Protein AF-J6IMI8-F1 (afdb_monomer_lite)

Structure (mmCIF, N/CA/C/O backbone):
data_AF-J6IMI8-F1
#
_entry.id   AF-J6IMI8-F1
#
loop_
_atom_site.group_PDB
_atom_site.id
_atom_site.type_symbol
_atom_site.label_atom_id
_atom_site.label_alt_id
_atom_site.label_comp_id
_atom_site.label_asym_id
_atom_site.label_entity_id
_atom_site.label_seq_id
_atom_site.pdbx_PDB_ins_code
_atom_site.Cartn_x
_atom_site.Cartn_y
_atom_site.Cartn_z
_atom_site.occupancy
_atom_site.B_iso_or_equiv
_atom_site.auth_seq_id
_atom_site.auth_comp_id
_atom_site.auth_asym_id
_atom_site.auth_atom_id
_atom_site.pdbx_PDB_model_num
ATOM 1 N N . MET A 1 1 ? 8.481 -8.527 -16.413 1.00 70.12 1 MET A N 1
ATOM 2 C CA . MET A 1 1 ? 9.243 -7.385 -16.962 1.00 70.12 1 MET A CA 1
ATOM 3 C C . MET A 1 1 ? 8.453 -6.121 -16.673 1.00 70.12 1 MET A C 1
ATOM 5 O O . MET A 1 1 ? 7.231 -6.219 -16.633 1.00 70.12 1 MET A O 1
ATOM 9 N N . ILE A 1 2 ? 9.105 -4.983 -16.421 1.00 76.56 2 ILE A N 1
ATOM 10 C CA . ILE A 1 2 ? 8.402 -3.697 -16.266 1.00 76.56 2 ILE A CA 1
ATOM 11 C C . ILE A 1 2 ? 7.542 -3.397 -17.502 1.00 76.56 2 ILE A C 1
ATOM 13 O O . ILE A 1 2 ? 7.926 -3.770 -18.611 1.00 76.56 2 ILE A O 1
ATOM 17 N N . ASP A 1 3 ? 6.360 -2.817 -17.289 1.00 81.12 3 ASP A N 1
ATOM 18 C CA . ASP A 1 3 ? 5.352 -2.494 -18.314 1.00 81.12 3 ASP A CA 1
ATOM 19 C C . ASP A 1 3 ? 4.796 -3.709 -19.082 1.00 81.12 3 ASP A C 1
ATOM 21 O O . ASP A 1 3 ? 4.158 -3.587 -20.129 1.00 81.12 3 ASP A O 1
ATOM 25 N N . GLN A 1 4 ? 5.007 -4.918 -18.557 1.00 84.88 4 GLN A N 1
ATOM 26 C CA . GLN A 1 4 ? 4.356 -6.110 -19.079 1.00 84.88 4 GLN A CA 1
ATOM 27 C C . GLN A 1 4 ? 2.901 -6.149 -18.608 1.00 84.88 4 GLN A C 1
ATOM 29 O O . GLN A 1 4 ? 2.627 -6.167 -17.403 1.00 84.88 4 GLN A O 1
ATOM 34 N N . SER A 1 5 ? 1.976 -6.229 -19.564 1.00 87.06 5 SER A N 1
ATOM 35 C CA . SER A 1 5 ? 0.552 -6.420 -19.307 1.00 87.06 5 SER A CA 1
ATOM 36 C C . SER A 1 5 ? 0.096 -7.819 -19.726 1.00 87.06 5 SER A C 1
ATOM 38 O O . SER A 1 5 ? 0.419 -8.320 -20.803 1.00 87.06 5 SER A O 1
ATOM 40 N N . ILE A 1 6 ? -0.649 -8.476 -18.842 1.00 91.25 6 ILE A N 1
ATOM 41 C CA . ILE A 1 6 ? -1.347 -9.731 -19.111 1.00 91.25 6 ILE A CA 1
ATOM 42 C C . ILE A 1 6 ? -2.837 -9.410 -19.139 1.00 91.25 6 ILE A C 1
ATOM 44 O O . ILE A 1 6 ? -3.412 -8.982 -18.136 1.00 91.25 6 ILE A O 1
ATOM 48 N N . HIS A 1 7 ? -3.453 -9.616 -20.299 1.00 91.94 7 HIS A N 1
ATOM 49 C CA . HIS A 1 7 ? -4.888 -9.452 -20.483 1.00 91.94 7 HIS A CA 1
ATOM 50 C C . HIS A 1 7 ? -5.627 -10.635 -19.849 1.00 91.94 7 HIS A C 1
ATOM 52 O O . HIS A 1 7 ? -5.445 -11.775 -20.281 1.00 91.94 7 HIS A O 1
ATOM 58 N N . VAL A 1 8 ? -6.445 -10.375 -18.824 1.00 92.19 8 VAL A N 1
ATOM 59 C CA . VAL A 1 8 ? -7.269 -11.408 -18.173 1.00 92.19 8 VAL A CA 1
ATOM 60 C C . VAL A 1 8 ? -8.705 -11.312 -18.685 1.00 92.19 8 VAL A C 1
ATOM 62 O O . VAL A 1 8 ? -9.243 -12.293 -19.189 1.00 92.19 8 VAL A O 1
ATOM 65 N N . PHE A 1 9 ? -9.288 -10.114 -18.619 1.00 91.69 9 PHE A N 1
ATOM 66 C CA . PHE A 1 9 ? -10.583 -9.748 -19.196 1.00 91.69 9 PHE A CA 1
ATOM 67 C C . PHE A 1 9 ? -10.492 -8.343 -19.797 1.00 91.69 9 PHE A C 1
ATOM 69 O O .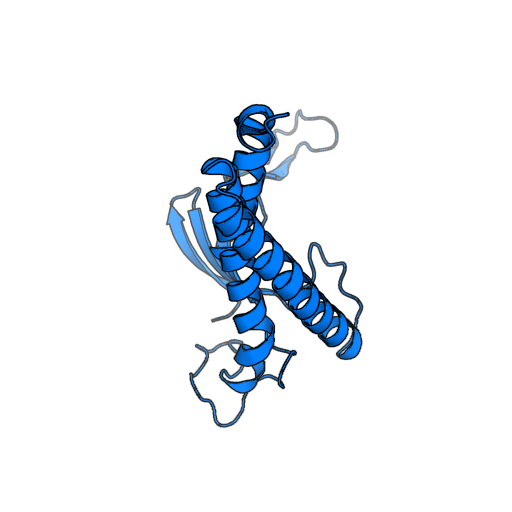 PHE A 1 9 ? -9.633 -7.566 -19.393 1.00 91.69 9 PHE A O 1
ATOM 76 N N . ASP A 1 10 ? -11.433 -7.971 -20.665 1.00 87.88 10 ASP A N 1
ATOM 77 C CA . ASP A 1 10 ? -11.444 -6.641 -21.301 1.00 87.88 10 ASP A CA 1
ATOM 78 C C . ASP A 1 10 ? -11.424 -5.488 -20.276 1.00 87.88 10 ASP A C 1
ATOM 80 O O . ASP A 1 10 ? -10.839 -4.437 -20.508 1.00 87.88 10 ASP A O 1
ATOM 84 N N . TRP A 1 11 ? -12.013 -5.705 -19.097 1.00 88.69 11 TRP A N 1
ATOM 85 C CA . TRP A 1 11 ? -12.067 -4.746 -17.988 1.00 88.69 11 TRP A CA 1
ATOM 86 C C . TRP A 1 11 ? -11.028 -5.016 -16.882 1.00 88.69 11 TRP A C 1
ATOM 88 O O . TRP A 1 11 ? -11.026 -4.312 -15.872 1.00 88.69 11 TRP A O 1
ATOM 98 N N . PHE A 1 12 ? -10.159 -6.028 -17.025 1.00 92.12 12 PHE A N 1
ATOM 99 C CA . PHE A 1 12 ? -9.151 -6.401 -16.023 1.00 92.12 12 PHE A CA 1
ATOM 100 C C . PHE A 1 12 ? -7.850 -6.923 -16.642 1.00 92.12 12 PHE A C 1
ATOM 102 O O . PHE A 1 12 ? -7.793 -7.973 -17.286 1.00 92.12 12 PHE A O 1
ATOM 109 N N . HIS A 1 13 ? -6.769 -6.225 -16.326 1.00 92.94 13 HIS A N 1
ATOM 110 C CA . HIS A 1 13 ? -5.423 -6.550 -16.755 1.00 92.94 13 HIS A CA 1
ATOM 111 C C . HIS A 1 13 ? -4.503 -6.644 -15.539 1.00 92.94 13 HIS A C 1
ATOM 113 O O . HIS A 1 13 ? -4.624 -5.879 -14.580 1.00 92.94 13 HIS A O 1
ATOM 119 N N . ILE A 1 14 ? -3.536 -7.555 -15.604 1.00 93.06 14 ILE A N 1
ATOM 120 C CA . ILE A 1 14 ? -2.400 -7.555 -14.684 1.00 93.06 14 ILE A CA 1
ATOM 121 C C . ILE A 1 14 ? -1.280 -6.781 -15.376 1.00 93.06 14 ILE A C 1
ATOM 123 O O . ILE A 1 14 ? -0.659 -7.302 -16.298 1.00 93.06 14 ILE A O 1
ATOM 127 N N . HIS A 1 15 ? -1.058 -5.533 -14.972 1.00 92.12 15 HIS A N 1
ATOM 128 C CA . HIS A 1 15 ? -0.062 -4.634 -15.553 1.00 92.12 15 HIS A CA 1
ATOM 129 C C . HIS A 1 15 ? 1.011 -4.314 -14.519 1.00 92.12 15 HIS A C 1
ATOM 131 O O . HIS A 1 15 ? 0.781 -3.540 -13.597 1.00 92.12 15 HIS A O 1
ATOM 137 N N . PHE A 1 16 ? 2.185 -4.919 -14.678 1.00 92.06 16 PHE A N 1
ATOM 138 C CA . PHE A 1 16 ? 3.275 -4.783 -13.720 1.00 92.06 16 PHE A CA 1
ATOM 139 C C . PHE A 1 16 ? 3.991 -3.429 -13.852 1.00 92.06 16 PHE A C 1
ATOM 141 O O . PHE A 1 16 ? 4.671 -3.172 -14.847 1.00 92.06 16 PHE A O 1
ATOM 148 N N . ILE A 1 17 ? 3.877 -2.600 -12.813 1.00 91.06 17 ILE A N 1
ATOM 149 C CA . ILE A 1 17 ? 4.531 -1.294 -12.689 1.00 91.06 17 ILE A CA 1
ATOM 150 C C . ILE A 1 17 ? 5.254 -1.208 -11.346 1.00 91.06 17 ILE A C 1
ATOM 152 O O . ILE A 1 17 ? 4.766 -1.662 -10.313 1.00 91.06 17 ILE A O 1
ATOM 156 N N . GLU A 1 18 ? 6.427 -0.579 -11.347 1.00 89.81 18 GLU A N 1
ATOM 157 C CA . GLU A 1 18 ? 7.160 -0.280 -10.121 1.00 89.81 18 GLU A CA 1
ATOM 158 C C . GLU A 1 18 ? 7.036 1.200 -9.755 1.00 89.81 18 GLU A C 1
ATOM 160 O O . GLU A 1 18 ? 7.665 2.078 -10.355 1.00 89.81 18 GLU A O 1
ATOM 165 N N . ASN A 1 19 ? 6.275 1.485 -8.710 1.00 87.94 19 ASN A N 1
ATOM 166 C CA . ASN A 1 19 ? 6.027 2.831 -8.241 1.00 87.94 19 ASN A CA 1
ATOM 167 C C . ASN A 1 19 ? 7.116 3.282 -7.250 1.00 87.94 19 ASN A C 1
ATOM 169 O O . ASN A 1 19 ? 7.322 2.657 -6.204 1.00 87.94 19 ASN A O 1
ATOM 173 N N . PRO A 1 20 ? 7.822 4.402 -7.498 1.00 81.56 20 PRO A N 1
ATOM 174 C CA . PRO A 1 20 ? 8.834 4.912 -6.576 1.00 81.56 20 PRO A CA 1
ATOM 175 C C . PRO A 1 20 ? 8.266 5.403 -5.232 1.00 81.56 20 PRO A C 1
ATOM 177 O O . PRO A 1 20 ? 9.050 5.767 -4.356 1.00 81.56 20 PRO A O 1
ATOM 180 N N . GLY A 1 21 ? 6.942 5.391 -5.055 1.00 66.75 21 GLY A N 1
ATOM 181 C CA . GLY A 1 21 ? 6.235 5.746 -3.829 1.00 66.75 21 GLY A CA 1
ATOM 182 C C . GLY A 1 21 ? 5.501 7.084 -3.910 1.00 66.75 21 GLY A C 1
ATOM 183 O O . GLY A 1 21 ? 4.894 7.483 -2.920 1.00 66.75 21 GLY A O 1
ATOM 184 N N . ALA A 1 22 ? 5.531 7.763 -5.060 1.00 61.22 22 ALA A N 1
ATOM 185 C CA . ALA A 1 22 ? 4.836 9.025 -5.279 1.00 61.22 22 ALA A CA 1
ATOM 186 C C . ALA A 1 22 ? 3.415 8.768 -5.793 1.00 61.22 22 ALA A C 1
ATOM 188 O O . ALA A 1 22 ? 3.225 8.218 -6.875 1.00 61.22 22 ALA A O 1
ATOM 189 N N . ALA A 1 23 ? 2.412 9.203 -5.036 1.00 52.16 23 ALA A N 1
ATOM 190 C CA . ALA A 1 23 ? 1.051 9.267 -5.546 1.00 52.16 23 ALA A CA 1
ATOM 191 C C . ALA A 1 23 ? 0.981 10.390 -6.603 1.00 52.16 23 ALA A C 1
ATOM 193 O O . ALA A 1 23 ? 1.428 11.507 -6.341 1.00 52.16 23 ALA A O 1
ATOM 194 N N . TRP A 1 24 ? 0.434 10.099 -7.789 1.00 48.38 24 TRP A N 1
ATOM 195 C CA . TRP A 1 24 ? 0.072 11.111 -8.797 1.00 48.38 24 TRP A CA 1
ATOM 196 C C . TRP A 1 24 ? 1.227 12.007 -9.284 1.00 48.38 24 TRP A C 1
ATOM 198 O O . TRP A 1 24 ? 1.038 13.193 -9.539 1.00 48.38 24 TRP A O 1
ATOM 208 N N . GLY A 1 25 ? 2.453 11.480 -9.371 1.00 47.84 25 GLY A N 1
ATOM 209 C CA . GLY A 1 25 ? 3.617 12.259 -9.822 1.00 47.84 25 GLY A CA 1
ATOM 210 C C . GLY A 1 25 ? 4.092 13.341 -8.837 1.00 47.84 25 GLY A C 1
ATOM 211 O O . GLY A 1 25 ? 5.103 13.991 -9.092 1.00 47.84 25 GLY A O 1
ATOM 212 N N . VAL A 1 26 ? 3.435 13.496 -7.679 1.00 49.38 26 VAL A N 1
ATOM 213 C CA . VAL A 1 26 ? 3.828 14.413 -6.597 1.00 49.38 26 VAL A CA 1
ATOM 214 C C . VAL A 1 26 ? 4.854 13.716 -5.699 1.00 49.38 26 VAL A C 1
ATOM 216 O O . VAL A 1 26 ? 4.625 13.416 -4.530 1.00 49.38 26 VAL A O 1
ATOM 219 N N . GLY A 1 27 ? 5.998 13.367 -6.281 1.00 55.47 27 GLY A N 1
ATOM 220 C CA . GLY A 1 27 ? 7.160 12.911 -5.529 1.00 55.47 27 GLY A CA 1
ATOM 221 C C . GLY A 1 27 ? 8.046 14.102 -5.209 1.00 55.47 27 GLY A C 1
ATOM 222 O O . GLY A 1 27 ? 8.311 14.911 -6.093 1.00 55.47 27 GLY A O 1
ATOM 223 N N . ILE A 1 28 ? 8.552 14.207 -3.980 1.00 57.12 28 ILE A N 1
ATOM 224 C CA . ILE A 1 28 ? 9.706 15.078 -3.733 1.00 57.12 28 ILE A CA 1
ATOM 225 C C . ILE A 1 28 ? 10.867 14.476 -4.542 1.00 57.12 28 ILE A C 1
ATOM 227 O O . ILE A 1 28 ? 11.251 13.335 -4.259 1.00 57.12 28 ILE A O 1
ATOM 231 N N . PRO A 1 29 ? 11.399 15.174 -5.560 1.00 62.78 29 PRO A N 1
ATOM 232 C CA . PRO A 1 29 ? 12.432 14.611 -6.411 1.00 62.78 29 PRO A CA 1
ATOM 233 C C . PRO A 1 29 ? 13.694 14.305 -5.597 1.00 62.78 29 PRO A C 1
ATOM 235 O O . PRO A 1 29 ? 14.108 15.068 -4.724 1.00 62.78 29 PRO A O 1
ATOM 238 N N . GLY A 1 30 ? 14.322 13.172 -5.908 1.00 69.94 30 GLY A N 1
ATOM 239 C CA . GLY A 1 30 ? 15.602 12.766 -5.334 1.00 69.94 30 GLY A CA 1
ATOM 240 C C . GLY A 1 30 ? 15.519 11.735 -4.203 1.00 69.94 30 GLY A C 1
ATOM 241 O O . GLY A 1 30 ? 14.470 11.449 -3.627 1.00 69.94 30 GLY A O 1
ATOM 242 N N . LYS A 1 31 ? 16.686 11.162 -3.882 1.00 72.69 31 LYS A N 1
ATOM 243 C CA . LYS A 1 31 ? 16.852 10.085 -2.888 1.00 72.69 31 LYS A CA 1
ATOM 244 C C . LYS A 1 31 ? 16.338 10.485 -1.496 1.00 72.69 31 LYS A C 1
ATOM 246 O O . LYS A 1 31 ? 15.671 9.699 -0.831 1.00 72.69 31 LYS A O 1
ATOM 251 N N . TYR A 1 32 ? 16.563 11.738 -1.097 1.00 79.88 32 TYR A N 1
ATOM 252 C CA . TYR A 1 32 ? 16.105 12.269 0.190 1.00 79.88 32 TYR A CA 1
ATOM 253 C C . TYR A 1 32 ? 14.579 12.341 0.306 1.00 79.88 32 TYR A C 1
ATOM 255 O O . TYR A 1 32 ? 14.039 12.014 1.360 1.00 79.88 32 TYR A O 1
ATOM 263 N N . GLY A 1 33 ? 13.875 12.705 -0.772 1.00 80.88 33 GLY A N 1
ATOM 264 C CA . GLY A 1 33 ? 12.412 12.761 -0.781 1.00 80.88 33 GLY A CA 1
ATOM 265 C C . GLY A 1 33 ? 11.783 11.394 -0.518 1.00 80.88 33 GLY A C 1
ATOM 266 O O . GLY A 1 33 ? 10.903 11.251 0.333 1.00 80.88 33 GLY A O 1
ATOM 267 N N . LYS A 1 34 ? 12.313 10.363 -1.182 1.00 81.50 34 LYS A N 1
ATOM 268 C CA . LYS A 1 34 ? 11.889 8.974 -0.980 1.00 81.50 34 LYS A CA 1
ATOM 269 C C . LYS A 1 34 ? 12.196 8.459 0.427 1.00 81.50 34 LYS A C 1
ATOM 271 O O . LYS A 1 34 ? 11.357 7.789 1.033 1.00 81.50 34 LYS A O 1
ATOM 276 N N . LEU A 1 35 ? 13.369 8.795 0.962 1.00 82.88 35 LEU A N 1
ATOM 277 C CA . LEU A 1 35 ? 13.757 8.419 2.318 1.00 82.88 35 LEU A CA 1
ATOM 278 C C . LEU A 1 35 ? 12.811 9.030 3.363 1.00 82.88 35 LEU A C 1
ATOM 280 O O . LEU A 1 35 ? 12.312 8.309 4.223 1.00 82.88 35 LEU A O 1
ATOM 284 N N . ILE A 1 36 ? 12.509 10.329 3.255 1.00 85.19 36 ILE A N 1
ATOM 285 C CA . ILE A 1 36 ? 11.574 11.022 4.158 1.00 85.19 36 ILE A CA 1
ATOM 286 C C . ILE A 1 36 ? 10.196 10.365 4.106 1.00 85.19 36 ILE A C 1
ATOM 288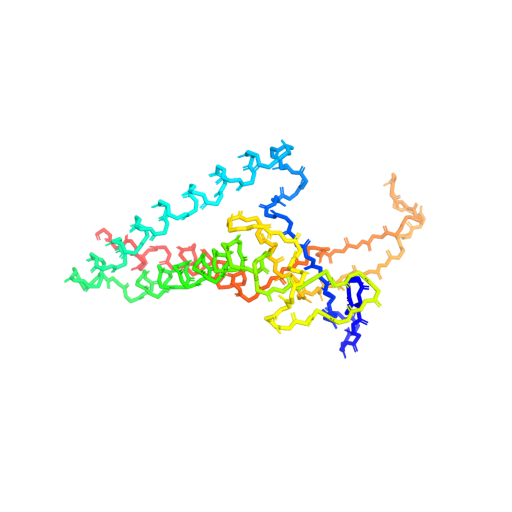 O O . ILE A 1 36 ? 9.613 10.085 5.153 1.00 85.19 36 ILE A O 1
ATOM 292 N N . LEU A 1 37 ? 9.693 10.067 2.905 1.00 83.25 37 LEU A N 1
ATOM 293 C CA . LEU A 1 37 ? 8.395 9.419 2.742 1.00 83.25 37 LEU A CA 1
ATOM 294 C C . LEU A 1 37 ? 8.364 8.026 3.384 1.00 83.25 37 LEU A C 1
ATOM 296 O O . LEU A 1 37 ? 7.400 7.677 4.065 1.00 83.25 37 LEU A O 1
ATOM 300 N N . SER A 1 38 ? 9.431 7.248 3.207 1.00 83.50 38 SER A N 1
ATOM 301 C CA . SER A 1 38 ? 9.554 5.910 3.791 1.00 83.50 38 SER A CA 1
ATOM 302 C C . SER A 1 38 ? 9.615 5.964 5.320 1.00 83.50 38 SER A C 1
ATOM 304 O O . SER A 1 38 ? 8.889 5.232 5.989 1.00 83.50 38 SER A O 1
ATOM 306 N N . ILE A 1 39 ? 10.409 6.878 5.887 1.00 87.12 39 ILE A N 1
ATOM 307 C CA . ILE A 1 39 ? 10.505 7.078 7.341 1.00 87.12 39 ILE A CA 1
ATOM 308 C C . ILE A 1 39 ? 9.164 7.544 7.915 1.00 87.12 39 ILE A C 1
ATOM 310 O O . ILE A 1 39 ? 8.702 7.004 8.918 1.00 87.12 39 ILE A O 1
ATOM 314 N N . PHE A 1 40 ? 8.504 8.505 7.267 1.00 89.62 40 PHE A N 1
ATOM 315 C CA . PHE A 1 40 ? 7.189 8.979 7.687 1.00 89.62 40 PHE A CA 1
ATOM 316 C C . PHE A 1 40 ? 6.163 7.840 7.730 1.00 89.62 40 PHE A C 1
ATOM 318 O O . PHE A 1 40 ? 5.451 7.698 8.724 1.00 89.62 40 PHE A O 1
ATOM 325 N N . ARG A 1 41 ? 6.124 6.984 6.699 1.00 90.56 41 ARG A N 1
ATOM 326 C CA . ARG A 1 41 ? 5.247 5.801 6.671 1.00 90.56 41 ARG A CA 1
ATOM 327 C C . ARG A 1 41 ? 5.529 4.854 7.839 1.00 90.56 41 ARG A C 1
ATOM 329 O O . ARG A 1 41 ? 4.585 4.369 8.455 1.00 90.56 41 ARG A O 1
ATOM 336 N N . ILE A 1 42 ? 6.801 4.641 8.184 1.00 92.12 42 ILE A N 1
ATOM 337 C CA . ILE A 1 42 ? 7.207 3.808 9.328 1.00 92.12 42 ILE A CA 1
ATOM 338 C C . ILE A 1 42 ? 6.718 4.403 10.656 1.00 92.12 42 ILE A C 1
ATOM 340 O O . ILE A 1 42 ? 6.184 3.691 11.505 1.00 92.12 42 ILE A O 1
ATOM 344 N N . VAL A 1 43 ? 6.838 5.716 10.843 1.00 93.75 43 VAL A N 1
ATOM 345 C CA . VAL A 1 43 ? 6.310 6.379 12.045 1.00 93.75 43 VAL A CA 1
ATOM 346 C C . VAL A 1 43 ? 4.781 6.282 12.093 1.00 93.75 43 VAL A C 1
ATOM 348 O O . VAL A 1 43 ? 4.209 5.934 13.128 1.00 93.75 43 VAL A O 1
ATOM 351 N N . ALA A 1 44 ? 4.108 6.527 10.967 1.00 94.06 44 ALA A N 1
ATOM 352 C CA . ALA A 1 44 ? 2.655 6.449 10.868 1.00 94.06 44 ALA A CA 1
ATOM 353 C C . ALA A 1 44 ? 2.129 5.040 11.186 1.00 94.06 44 ALA A C 1
ATOM 355 O O . ALA A 1 44 ? 1.161 4.905 11.937 1.00 94.06 44 ALA A O 1
ATOM 356 N N . ILE A 1 45 ? 2.779 3.983 10.683 1.00 95.44 45 ILE A N 1
ATOM 357 C CA . ILE A 1 45 ? 2.335 2.610 10.939 1.00 95.44 45 ILE A CA 1
ATOM 358 C C . ILE A 1 45 ? 2.511 2.192 12.400 1.00 95.44 45 ILE A C 1
ATOM 360 O O . ILE A 1 45 ? 1.680 1.444 12.909 1.00 95.44 45 ILE A O 1
ATOM 364 N N . ILE A 1 46 ? 3.514 2.719 13.113 1.00 96.44 46 ILE A N 1
ATOM 365 C CA . ILE A 1 46 ? 3.635 2.523 14.567 1.00 96.44 46 ILE A CA 1
ATOM 366 C C . ILE A 1 46 ? 2.415 3.126 15.276 1.00 96.44 46 ILE A C 1
ATOM 368 O O . ILE A 1 46 ? 1.809 2.474 16.128 1.00 96.44 46 ILE A O 1
ATOM 372 N N . GLY A 1 47 ? 2.002 4.337 14.884 1.00 97.25 47 GLY A N 1
ATOM 373 C CA . GLY A 1 47 ? 0.794 4.981 15.404 1.00 97.25 47 GLY A CA 1
ATOM 374 C C . GLY A 1 47 ? -0.481 4.181 15.116 1.00 97.25 47 GLY A C 1
ATOM 375 O O . GLY A 1 47 ? -1.287 3.951 16.018 1.00 97.25 47 GLY A O 1
ATOM 376 N N . ILE A 1 48 ? -0.639 3.690 13.884 1.00 96.94 48 ILE A N 1
ATOM 377 C CA . ILE A 1 48 ? -1.780 2.850 13.481 1.00 96.94 48 ILE A CA 1
ATOM 378 C C . ILE A 1 48 ? -1.767 1.516 14.239 1.00 96.94 48 ILE A C 1
ATOM 380 O O . ILE A 1 48 ? -2.810 1.073 14.714 1.00 96.94 48 ILE A O 1
ATOM 384 N N . GLY A 1 49 ? -0.600 0.894 14.418 1.00 97.75 49 GLY A N 1
ATOM 385 C CA . GLY A 1 49 ? -0.440 -0.343 15.183 1.00 97.75 49 GLY A CA 1
ATOM 386 C C . GLY A 1 49 ? -0.791 -0.160 16.660 1.00 97.75 49 GLY A C 1
ATOM 387 O O . GLY A 1 49 ? -1.524 -0.967 17.235 1.00 97.75 49 GLY A O 1
ATOM 388 N N . TYR A 1 50 ? -0.359 0.949 17.266 1.00 98.00 50 TYR A N 1
ATOM 389 C CA . TYR A 1 50 ? -0.775 1.322 18.617 1.00 98.00 50 TYR A CA 1
ATOM 390 C C . TYR A 1 50 ? -2.290 1.545 18.701 1.00 98.00 50 TYR A C 1
ATOM 392 O O . TYR A 1 50 ? -2.938 1.066 19.636 1.00 98.00 50 TYR A O 1
ATOM 400 N N . TRP A 1 51 ? -2.880 2.224 17.714 1.00 97.44 51 TRP A N 1
ATOM 401 C CA . TRP A 1 51 ? -4.322 2.448 17.658 1.00 97.44 51 TRP A CA 1
ATOM 402 C C . TRP A 1 51 ? -5.110 1.144 17.496 1.00 97.44 51 TRP A C 1
ATOM 404 O O . TRP A 1 51 ? -6.129 0.962 18.167 1.00 97.44 51 TRP A O 1
ATOM 414 N N . LEU A 1 52 ? -4.617 0.204 16.685 1.00 98.00 52 LEU A N 1
ATOM 415 C CA . LEU A 1 52 ? -5.185 -1.135 16.552 1.00 98.00 52 LEU A CA 1
ATOM 416 C C . LEU A 1 52 ? -5.162 -1.864 17.894 1.00 98.00 52 LEU A C 1
ATOM 418 O O . LEU A 1 52 ? -6.197 -2.340 18.360 1.00 98.00 52 LEU A O 1
ATOM 422 N N . TRP A 1 53 ? -4.001 -1.894 18.550 1.00 98.12 53 TRP A N 1
ATOM 423 C CA . TRP A 1 53 ? -3.828 -2.534 19.850 1.00 98.12 53 TRP A CA 1
ATOM 424 C C . TRP A 1 53 ? -4.764 -1.950 20.914 1.00 98.12 53 TRP A C 1
ATOM 426 O O . TRP A 1 53 ? -5.461 -2.692 21.610 1.00 98.12 53 TRP A O 1
ATOM 436 N N . GLN A 1 54 ? -4.840 -0.620 21.000 1.00 97.81 54 GLN A N 1
ATOM 437 C CA . GLN A 1 54 ? -5.768 0.076 21.891 1.00 97.81 54 GLN A CA 1
ATOM 438 C C . GLN A 1 54 ? -7.230 -0.253 21.573 1.00 97.81 54 GLN A C 1
ATOM 440 O O . GLN A 1 54 ? -8.011 -0.519 22.486 1.00 97.81 54 GLN A O 1
ATOM 445 N N . SER A 1 55 ? -7.607 -0.266 20.294 1.00 96.62 55 SER A N 1
ATOM 446 C CA . SER A 1 55 ? -8.979 -0.554 19.856 1.00 96.62 55 SER A CA 1
ATOM 447 C C . SER A 1 55 ? -9.400 -1.981 20.205 1.00 96.62 55 SER A C 1
ATOM 449 O O . SER A 1 55 ? -10.514 -2.195 20.685 1.00 96.62 55 SER A O 1
ATOM 451 N N . VAL A 1 56 ? -8.494 -2.950 20.051 1.00 97.31 56 VAL A N 1
ATOM 452 C CA . VAL A 1 56 ? -8.719 -4.340 20.469 1.00 97.31 56 VAL A CA 1
ATOM 453 C C . VAL A 1 56 ? -8.861 -4.430 21.988 1.00 97.31 56 VAL A C 1
ATOM 455 O O . VAL A 1 56 ? -9.841 -4.995 22.477 1.00 97.31 56 VAL A O 1
ATOM 458 N N . LYS A 1 57 ? -7.945 -3.820 22.754 1.00 97.44 57 LYS A N 1
ATOM 459 C CA . LYS A 1 57 ? -7.999 -3.829 24.227 1.00 97.44 57 LYS A CA 1
ATOM 460 C C . LYS A 1 57 ? -9.276 -3.205 24.784 1.00 97.44 57 LYS A C 1
ATOM 462 O O . LYS A 1 57 ? -9.852 -3.734 25.730 1.00 97.44 57 LYS A O 1
ATOM 467 N N . LYS A 1 58 ? -9.740 -2.106 24.187 1.00 95.88 58 LYS A N 1
ATOM 468 C CA . LYS A 1 58 ? -10.969 -1.405 24.585 1.00 95.88 58 LYS A CA 1
ATOM 469 C C . LYS A 1 58 ? -12.247 -2.066 24.056 1.00 95.88 58 LYS A C 1
ATOM 471 O O . LYS A 1 58 ? -13.324 -1.514 24.256 1.00 95.88 58 LYS A O 1
ATOM 476 N N . LYS A 1 59 ? -12.148 -3.227 23.391 1.00 95.19 59 LYS A N 1
ATOM 477 C CA . LYS A 1 59 ? -13.278 -3.939 22.767 1.00 95.19 59 LYS A CA 1
ATOM 478 C C . LYS A 1 59 ? -14.109 -3.016 21.869 1.00 95.19 59 LYS A C 1
ATOM 480 O O . LYS A 1 59 ? -15.340 -3.029 21.909 1.00 95.19 59 LYS A O 1
ATOM 485 N N . ALA A 1 60 ? -13.420 -2.198 21.075 1.00 95.75 60 ALA A N 1
ATOM 486 C CA . ALA A 1 60 ? -14.053 -1.295 20.130 1.00 95.75 60 ALA A CA 1
ATOM 487 C C . ALA A 1 60 ? -14.942 -2.068 19.130 1.00 95.75 60 ALA A C 1
ATOM 489 O O . ALA A 1 60 ? -14.796 -3.287 18.970 1.00 95.75 60 ALA A O 1
ATOM 490 N N . PRO A 1 61 ? -15.872 -1.393 18.432 1.00 96.38 61 PRO A N 1
ATOM 491 C CA . PRO A 1 61 ? -16.729 -2.052 17.456 1.00 96.38 61 PRO A CA 1
ATOM 492 C C . PRO A 1 61 ? -15.918 -2.854 16.430 1.00 96.38 61 PRO A C 1
ATOM 494 O O . PRO A 1 61 ? -14.932 -2.361 15.886 1.00 96.38 61 PRO A O 1
ATOM 497 N N . LYS A 1 62 ? -16.361 -4.082 16.122 1.00 96.12 62 LYS A N 1
ATOM 498 C CA . LYS A 1 62 ? -15.640 -4.992 15.209 1.00 96.12 62 LYS A CA 1
ATOM 499 C C . LYS A 1 62 ? -15.301 -4.344 13.867 1.00 96.12 62 LYS A C 1
ATOM 501 O O . LYS 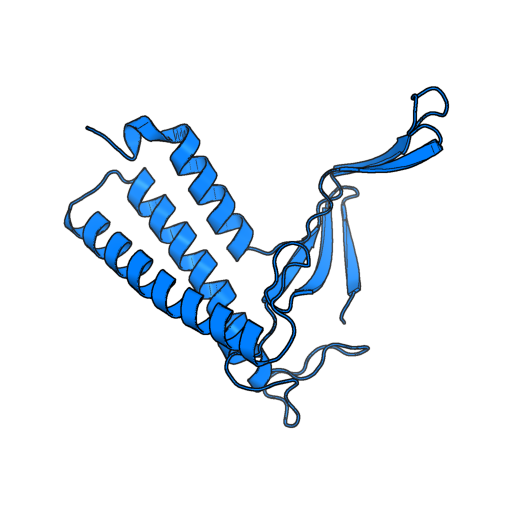A 1 62 ? -14.207 -4.546 13.362 1.00 96.12 62 LYS A O 1
ATOM 506 N N . VAL A 1 63 ? -16.215 -3.539 13.320 1.00 96.69 63 VAL A N 1
ATOM 507 C CA . VAL A 1 63 ? -16.002 -2.834 12.046 1.00 96.69 63 VAL A CA 1
ATOM 508 C C . VAL A 1 63 ? -14.812 -1.876 12.123 1.00 96.69 63 VAL A C 1
ATOM 510 O O . VAL A 1 63 ? -14.019 -1.826 11.188 1.00 96.69 63 VAL A O 1
ATOM 513 N N . LEU A 1 64 ? -14.646 -1.168 13.246 1.00 96.94 64 LEU A N 1
ATOM 514 C CA . LEU A 1 64 ? -13.496 -0.294 13.458 1.00 96.94 64 LEU A CA 1
ATOM 515 C C . LEU A 1 64 ? -12.203 -1.114 13.523 1.00 96.94 64 LEU A C 1
ATOM 517 O O . LEU A 1 64 ? -11.259 -0.809 12.808 1.00 96.94 64 LEU A O 1
ATOM 521 N N . ILE A 1 65 ? -12.183 -2.191 14.314 1.00 97.88 65 ILE A N 1
ATOM 522 C CA . ILE A 1 65 ? -11.000 -3.056 14.454 1.00 97.88 65 ILE A CA 1
ATOM 523 C C . ILE A 1 65 ? -10.588 -3.656 13.103 1.00 97.88 65 ILE A C 1
ATOM 525 O O . ILE A 1 65 ? -9.414 -3.596 12.751 1.00 97.88 65 ILE A O 1
ATOM 529 N N . ILE A 1 66 ? -11.543 -4.189 12.332 1.00 98.06 66 ILE A N 1
ATOM 530 C CA . ILE A 1 66 ? -11.290 -4.755 10.998 1.00 98.06 66 ILE A CA 1
ATOM 531 C C . ILE A 1 66 ? -10.734 -3.682 10.059 1.00 98.06 66 ILE A C 1
ATOM 533 O O . ILE A 1 66 ? -9.753 -3.931 9.367 1.00 98.06 66 ILE A O 1
ATOM 537 N N . SER A 1 67 ? -11.312 -2.480 10.069 1.00 98.12 67 SER A N 1
ATOM 538 C CA . SER A 1 67 ? -10.846 -1.387 9.209 1.00 98.12 67 SER A CA 1
ATOM 539 C C . SER A 1 67 ? -9.421 -0.958 9.566 1.00 98.12 67 SER A C 1
ATOM 541 O O . SER A 1 67 ? -8.582 -0.831 8.682 1.00 98.12 67 SER A O 1
ATOM 543 N N . ILE A 1 68 ? -9.102 -0.801 10.856 1.00 97.88 68 ILE A N 1
ATOM 544 C CA . ILE A 1 68 ? -7.737 -0.465 11.287 1.00 97.88 68 ILE A CA 1
ATOM 545 C C . ILE A 1 68 ? -6.764 -1.592 10.914 1.00 97.88 68 ILE A C 1
ATOM 547 O O . ILE A 1 68 ? -5.664 -1.308 10.450 1.00 97.88 68 ILE A O 1
ATOM 551 N N . ALA A 1 69 ? -7.157 -2.859 11.076 1.00 98.31 69 ALA A N 1
ATOM 552 C CA . ALA A 1 69 ? -6.323 -4.001 10.705 1.00 98.31 69 ALA A CA 1
ATOM 553 C C . ALA A 1 69 ? -6.030 -4.043 9.197 1.00 98.31 69 ALA A C 1
ATOM 555 O O . ALA A 1 69 ? -4.889 -4.289 8.815 1.00 98.31 69 ALA A O 1
ATOM 556 N N . LEU A 1 70 ? -7.023 -3.752 8.351 1.00 98.31 70 LEU A N 1
ATOM 557 C CA . LEU A 1 70 ? -6.850 -3.647 6.899 1.00 98.31 70 LEU A CA 1
ATOM 558 C C . LEU A 1 70 ? -5.917 -2.489 6.515 1.00 98.31 70 LEU A C 1
ATOM 560 O O . LEU A 1 70 ? -4.998 -2.695 5.726 1.00 98.31 70 LEU A O 1
ATOM 564 N N . ILE A 1 71 ? -6.098 -1.304 7.114 1.00 98.00 71 ILE A N 1
ATOM 565 C CA . ILE A 1 71 ? -5.201 -0.152 6.901 1.00 98.00 71 ILE A CA 1
ATOM 566 C C . ILE A 1 71 ? -3.776 -0.509 7.325 1.00 98.00 71 ILE A C 1
ATOM 568 O O . ILE A 1 71 ? -2.830 -0.241 6.591 1.00 98.00 71 ILE A O 1
ATOM 572 N N . PHE A 1 72 ? -3.620 -1.127 8.498 1.00 98.00 72 PHE A N 1
ATOM 573 C CA . PHE A 1 72 ? -2.323 -1.538 9.023 1.00 98.00 72 PHE A CA 1
ATOM 574 C C . PHE A 1 72 ? -1.642 -2.557 8.106 1.00 98.00 72 PHE A C 1
ATOM 576 O O . PHE A 1 72 ? -0.486 -2.362 7.747 1.00 98.00 72 PHE A O 1
ATOM 583 N N . ALA A 1 73 ? -2.348 -3.613 7.695 1.00 97.75 73 ALA A N 1
ATOM 584 C CA . ALA A 1 73 ? -1.803 -4.653 6.828 1.00 97.75 73 ALA A CA 1
ATOM 585 C C . ALA A 1 73 ? -1.418 -4.109 5.443 1.00 97.75 73 ALA A C 1
ATOM 587 O O . ALA A 1 73 ? -0.325 -4.403 4.963 1.00 97.75 73 ALA A O 1
ATOM 588 N N . GLY A 1 74 ? -2.270 -3.277 4.831 1.00 96.81 74 GLY A N 1
ATOM 589 C CA . GLY A 1 74 ? -1.965 -2.636 3.550 1.00 96.81 74 GLY A CA 1
ATOM 590 C C . GLY A 1 74 ? -0.766 -1.691 3.652 1.00 96.81 74 GLY A C 1
ATOM 591 O O . GLY A 1 74 ? 0.194 -1.809 2.892 1.00 96.81 74 GLY A O 1
ATOM 592 N N . ALA A 1 75 ? -0.752 -0.811 4.658 1.00 95.19 75 ALA A N 1
ATOM 593 C CA . ALA A 1 75 ? 0.381 0.081 4.893 1.00 95.19 75 ALA A CA 1
ATOM 594 C C . ALA A 1 75 ? 1.680 -0.699 5.157 1.00 95.19 75 ALA A C 1
ATOM 596 O O . ALA A 1 75 ? 2.732 -0.306 4.656 1.00 95.19 75 ALA A O 1
ATOM 597 N N . LEU A 1 76 ? 1.615 -1.810 5.902 1.00 96.38 76 LEU A N 1
ATOM 598 C CA . LEU A 1 76 ? 2.777 -2.652 6.186 1.00 96.38 76 LEU A CA 1
ATOM 599 C C . LEU A 1 76 ? 3.337 -3.281 4.911 1.00 96.38 76 LEU A C 1
ATOM 601 O O . LEU A 1 76 ? 4.546 -3.230 4.712 1.00 96.38 76 LEU A O 1
ATOM 605 N N . GLY A 1 77 ? 2.475 -3.829 4.049 1.00 95.25 77 GLY A N 1
ATOM 606 C CA . GLY A 1 77 ? 2.883 -4.413 2.769 1.00 95.25 77 GLY A CA 1
ATOM 607 C C . GLY A 1 77 ? 3.642 -3.410 1.901 1.00 95.25 77 GLY A C 1
ATOM 608 O O . GLY A 1 77 ? 4.789 -3.649 1.537 1.00 95.25 77 GLY A O 1
ATOM 609 N N . ASN A 1 78 ? 3.068 -2.222 1.695 1.00 94.44 78 ASN A N 1
ATOM 610 C CA . ASN A 1 78 ? 3.714 -1.160 0.916 1.00 94.44 78 ASN A CA 1
ATOM 611 C C . ASN A 1 78 ? 5.032 -0.665 1.553 1.00 94.44 78 ASN A C 1
ATOM 613 O O . ASN A 1 78 ? 5.954 -0.249 0.843 1.00 94.44 78 ASN A O 1
ATOM 617 N N . ILE A 1 79 ? 5.148 -0.691 2.888 1.00 93.69 79 ILE A N 1
ATOM 618 C CA . ILE A 1 79 ? 6.400 -0.368 3.592 1.00 93.69 79 ILE A CA 1
ATOM 619 C C . ILE A 1 79 ? 7.452 -1.454 3.364 1.00 93.69 79 ILE A C 1
ATOM 621 O O . ILE A 1 79 ? 8.604 -1.104 3.126 1.00 93.69 79 ILE A O 1
ATOM 625 N N . ILE A 1 80 ? 7.089 -2.738 3.412 1.00 95.25 80 ILE A N 1
ATOM 626 C CA . ILE A 1 80 ? 8.023 -3.845 3.159 1.00 95.25 80 ILE A CA 1
ATOM 627 C C . ILE A 1 80 ? 8.660 -3.685 1.775 1.00 95.25 80 ILE A C 1
ATOM 629 O O . ILE A 1 80 ? 9.889 -3.679 1.674 1.00 95.25 80 ILE A O 1
ATOM 633 N N . ASP A 1 81 ? 7.854 -3.440 0.744 1.00 93.88 81 ASP A N 1
ATOM 634 C CA . ASP A 1 81 ? 8.348 -3.186 -0.611 1.00 93.88 81 ASP A CA 1
ATOM 635 C C . ASP A 1 81 ? 9.297 -1.973 -0.639 1.00 93.88 81 ASP A C 1
ATOM 637 O O . ASP A 1 81 ? 10.438 -2.054 -1.103 1.00 93.88 81 ASP A O 1
ATOM 641 N N . SER A 1 82 ? 8.866 -0.853 -0.046 1.00 91.88 82 SER A N 1
ATOM 642 C CA . SER A 1 82 ? 9.635 0.401 -0.023 1.00 91.88 82 SER A CA 1
ATOM 643 C C . SER A 1 82 ? 10.976 0.276 0.718 1.00 91.88 82 SER A C 1
ATOM 645 O O . SER A 1 82 ? 11.967 0.910 0.346 1.00 91.88 82 SER A O 1
ATOM 647 N N . VAL A 1 83 ? 11.028 -0.528 1.782 1.00 93.06 83 VAL A N 1
ATOM 648 C CA . VAL A 1 83 ? 12.219 -0.703 2.621 1.00 93.06 83 VAL A CA 1
ATOM 649 C C . VAL A 1 83 ? 13.181 -1.713 2.010 1.00 93.06 83 VAL A C 1
ATOM 651 O O . VAL A 1 83 ? 14.377 -1.425 1.944 1.00 93.06 83 VAL A O 1
ATOM 654 N N . PHE A 1 84 ? 12.679 -2.867 1.565 1.00 95.44 84 PHE A N 1
ATOM 655 C CA . PHE A 1 84 ? 13.510 -4.039 1.299 1.00 95.44 84 PHE A CA 1
ATOM 656 C C . PHE A 1 84 ? 13.704 -4.362 -0.180 1.00 95.44 84 PHE A C 1
ATOM 658 O O . PHE A 1 84 ? 14.762 -4.879 -0.531 1.00 95.44 84 PHE A O 1
ATOM 665 N N . TYR A 1 85 ? 12.754 -4.065 -1.072 1.00 94.38 85 TYR A N 1
ATOM 666 C CA . TYR A 1 85 ? 12.866 -4.574 -2.448 1.00 94.38 85 TYR A CA 1
ATOM 667 C C . TYR A 1 85 ? 14.086 -4.025 -3.180 1.00 94.38 85 TYR A C 1
ATOM 669 O O . TYR A 1 85 ? 14.695 -4.749 -3.959 1.00 94.38 85 TYR A O 1
ATOM 677 N N . GLY A 1 86 ? 14.504 -2.800 -2.850 1.00 92.12 86 GLY A N 1
ATOM 678 C CA . GLY A 1 86 ? 15.708 -2.191 -3.407 1.00 92.12 86 GLY A CA 1
ATOM 679 C C . GLY A 1 86 ? 16.997 -2.946 -3.097 1.00 92.12 86 GLY A C 1
ATOM 680 O O . GLY A 1 86 ? 17.927 -2.823 -3.874 1.00 92.12 86 GLY A O 1
ATOM 681 N N . VAL A 1 87 ? 17.063 -3.719 -2.006 1.00 95.44 87 VAL A N 1
ATOM 682 C CA . VAL A 1 87 ? 18.263 -4.493 -1.628 1.00 95.44 87 VAL A CA 1
ATOM 683 C C . VAL A 1 87 ? 18.150 -5.987 -1.929 1.00 95.44 87 VAL A C 1
ATOM 685 O O . VAL A 1 87 ? 19.156 -6.685 -1.880 1.00 95.44 87 VAL A O 1
ATOM 688 N N . ILE A 1 88 ? 16.941 -6.485 -2.204 1.00 95.62 88 ILE A N 1
ATOM 689 C CA . ILE A 1 88 ? 16.675 -7.913 -2.437 1.00 95.62 88 ILE A CA 1
ATOM 690 C C . ILE A 1 88 ? 16.630 -8.235 -3.932 1.00 95.62 88 ILE A C 1
ATOM 692 O O . ILE A 1 88 ? 17.087 -9.302 -4.338 1.00 95.62 88 ILE A O 1
ATOM 696 N N . PHE A 1 89 ? 16.066 -7.340 -4.740 1.00 95.38 89 PHE A N 1
ATOM 697 C CA . PHE A 1 89 ? 15.838 -7.569 -6.162 1.00 95.38 89 PHE A CA 1
ATOM 698 C C . PHE A 1 89 ? 16.772 -6.716 -7.022 1.00 95.38 89 PHE A C 1
ATOM 700 O O . PHE A 1 89 ? 17.208 -5.641 -6.606 1.00 95.38 89 PHE A O 1
ATOM 707 N N . ASP A 1 90 ? 17.063 -7.189 -8.231 1.00 93.12 90 ASP A N 1
ATOM 708 C CA . ASP A 1 90 ? 17.662 -6.388 -9.302 1.00 93.12 90 ASP A CA 1
ATOM 709 C C . ASP A 1 90 ? 16.591 -5.656 -10.127 1.00 93.12 90 ASP A C 1
ATOM 711 O O . ASP A 1 90 ? 15.395 -5.677 -9.824 1.00 93.12 90 ASP A O 1
ATOM 715 N N . HIS A 1 91 ? 17.038 -4.938 -11.155 1.00 89.31 91 HIS A N 1
ATOM 716 C CA . HIS A 1 91 ? 16.147 -4.224 -12.055 1.00 89.31 91 HIS A CA 1
ATOM 717 C C . HIS A 1 91 ? 15.249 -5.197 -12.828 1.00 89.31 91 HIS A C 1
ATOM 719 O O . HIS A 1 91 ? 15.684 -6.264 -13.239 1.00 89.31 91 HIS A O 1
ATOM 725 N N . SER A 1 92 ? 14.009 -4.784 -13.090 1.00 88.81 92 SER A N 1
ATOM 726 C CA . SER A 1 92 ? 13.032 -5.517 -13.908 1.00 88.81 92 SER A CA 1
ATOM 727 C C . SER A 1 92 ? 12.907 -4.967 -15.342 1.00 88.81 92 SER A C 1
ATOM 729 O O . SER A 1 92 ? 11.941 -5.262 -16.056 1.00 88.81 92 SER A O 1
ATOM 731 N N . VAL A 1 93 ? 13.871 -4.143 -15.776 1.00 86.81 93 VAL A N 1
ATOM 732 C CA . VAL A 1 93 ? 13.888 -3.496 -17.098 1.00 86.81 93 VAL A CA 1
ATOM 733 C C . VAL A 1 93 ? 14.404 -4.485 -18.136 1.00 86.81 93 VAL A C 1
ATOM 735 O O . VAL A 1 93 ? 15.584 -4.810 -18.152 1.00 86.81 93 VAL A O 1
ATOM 738 N N . ASN A 1 94 ? 13.531 -4.926 -19.042 1.00 84.38 94 ASN A N 1
ATOM 739 C CA . ASN A 1 94 ? 13.832 -5.945 -20.057 1.00 84.38 94 ASN A CA 1
ATOM 740 C C . ASN A 1 94 ? 14.180 -7.344 -19.507 1.00 84.38 94 ASN A C 1
ATOM 742 O O . ASN A 1 94 ? 14.610 -8.215 -20.261 1.00 84.38 94 ASN A O 1
ATOM 746 N N . ASN A 1 95 ? 13.955 -7.598 -18.216 1.00 88.00 95 ASN A N 1
ATOM 747 C CA . ASN A 1 95 ? 14.148 -8.902 -17.582 1.00 88.00 95 ASN A CA 1
ATOM 748 C C . ASN A 1 95 ? 13.122 -9.148 -16.461 1.00 88.00 95 ASN A C 1
ATOM 750 O O . ASN A 1 95 ? 12.376 -8.260 -16.040 1.00 88.00 95 ASN A O 1
ATOM 754 N N . VAL A 1 96 ? 13.045 -10.394 -15.993 1.00 88.81 96 VAL A N 1
ATOM 755 C CA . VAL A 1 96 ? 12.347 -10.734 -14.746 1.00 88.81 96 VAL A CA 1
ATOM 756 C C . VAL A 1 96 ? 13.303 -10.451 -13.591 1.00 88.81 96 VAL A C 1
ATOM 758 O O . VAL A 1 96 ? 14.471 -10.827 -13.680 1.00 88.81 96 VAL A O 1
ATOM 761 N N . ALA A 1 97 ? 12.812 -9.792 -12.539 1.00 91.19 97 ALA A N 1
ATOM 762 C CA . ALA A 1 97 ? 13.633 -9.473 -11.378 1.00 91.19 97 ALA A CA 1
ATOM 763 C C . ALA A 1 97 ? 14.102 -10.751 -10.664 1.00 91.19 97 ALA A C 1
ATOM 765 O O . ALA A 1 97 ? 13.307 -11.655 -10.389 1.00 91.19 97 ALA A O 1
ATOM 766 N N . THR A 1 98 ? 15.387 -10.810 -10.338 1.00 93.00 98 THR A N 1
ATOM 767 C CA . THR A 1 98 ? 16.029 -11.923 -9.643 1.00 93.00 98 THR A CA 1
ATOM 768 C C . THR A 1 98 ? 15.968 -11.701 -8.138 1.00 93.00 98 THR A C 1
ATOM 770 O O . THR A 1 98 ? 16.404 -10.671 -7.624 1.00 93.00 98 THR A O 1
ATOM 773 N N . PHE A 1 99 ? 15.457 -12.691 -7.410 1.00 94.00 99 PHE A N 1
ATOM 774 C CA . PHE A 1 99 ? 15.467 -12.686 -5.950 1.00 94.00 99 PHE A CA 1
ATOM 775 C C . PHE A 1 99 ? 16.886 -12.900 -5.405 1.00 94.00 99 PHE A C 1
ATOM 777 O O . PHE A 1 99 ? 17.594 -13.795 -5.863 1.00 94.00 99 PHE A O 1
ATOM 784 N N . MET A 1 100 ? 17.274 -12.116 -4.395 1.00 92.81 100 MET A N 1
ATOM 785 C CA . MET A 1 100 ? 18.610 -12.127 -3.778 1.00 92.81 100 MET A CA 1
ATOM 786 C C . MET A 1 100 ? 19.722 -11.899 -4.810 1.00 92.81 100 MET A C 1
ATOM 788 O O . MET A 1 100 ? 20.716 -12.628 -4.857 1.00 92.81 100 MET A O 1
ATOM 792 N N . SER A 1 101 ? 19.528 -10.889 -5.662 1.00 90.25 101 SER A N 1
ATOM 793 C CA . SER A 1 101 ? 20.502 -10.549 -6.696 1.00 90.25 101 SER A CA 1
ATOM 794 C C . SER A 1 101 ? 21.825 -10.068 -6.095 1.00 90.25 101 SER A C 1
ATOM 796 O O . SER A 1 101 ? 21.863 -9.405 -5.058 1.00 90.25 101 SER A O 1
ATOM 798 N N . LYS A 1 102 ? 22.930 -10.381 -6.781 1.00 90.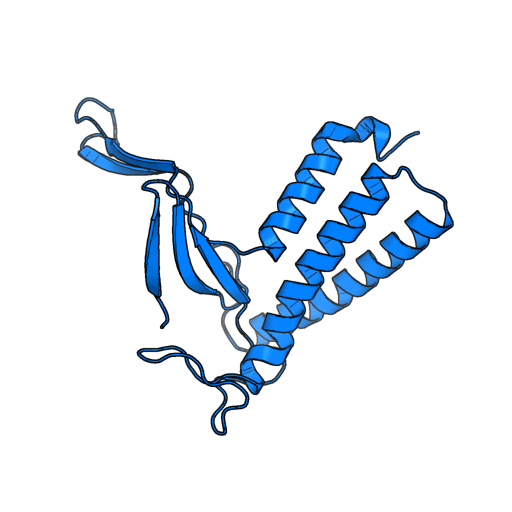75 102 LYS A N 1
ATOM 799 C CA . LYS A 1 102 ? 24.261 -9.843 -6.455 1.00 90.75 102 LYS A CA 1
ATOM 800 C C . LYS A 1 102 ? 24.375 -8.353 -6.785 1.00 90.75 102 LYS A C 1
ATOM 802 O O . LYS A 1 102 ? 25.225 -7.677 -6.214 1.00 90.75 102 LYS A O 1
ATOM 807 N N . GLU A 1 103 ? 23.520 -7.863 -7.680 1.00 91.94 103 GLU A N 1
ATOM 808 C CA . GLU A 1 103 ? 23.471 -6.472 -8.133 1.00 91.94 103 GLU A CA 1
ATOM 809 C C . GLU A 1 103 ? 22.060 -5.907 -7.902 1.00 91.94 103 GLU A C 1
ATOM 811 O O . GLU A 1 103 ? 21.275 -5.762 -8.842 1.00 91.94 103 GLU A O 1
ATOM 816 N N . PRO A 1 104 ? 21.686 -5.644 -6.637 1.00 93.81 104 PRO A N 1
ATOM 817 C CA . PRO A 1 104 ? 20.366 -5.123 -6.321 1.00 93.81 104 PRO A CA 1
ATOM 818 C C . PRO A 1 104 ? 20.173 -3.703 -6.877 1.00 93.81 104 PRO A C 1
ATOM 820 O O . PRO A 1 104 ? 21.122 -2.921 -6.972 1.00 93.81 104 PRO A O 1
ATOM 823 N N . TYR A 1 105 ? 18.935 -3.341 -7.225 1.00 91.88 105 TYR A N 1
ATOM 824 C CA . TYR A 1 105 ? 18.652 -2.090 -7.947 1.00 91.88 105 TYR A CA 1
ATOM 825 C C . TYR A 1 105 ? 18.738 -0.817 -7.092 1.00 91.88 105 TYR A C 1
ATOM 827 O O . TYR A 1 105 ? 18.608 0.303 -7.600 1.00 91.88 105 TYR A O 1
ATOM 835 N N . GLY A 1 106 ? 18.881 -0.953 -5.777 1.00 90.19 106 GLY A N 1
ATOM 836 C CA . GLY A 1 106 ? 18.831 0.162 -4.850 1.00 90.19 106 GLY A CA 1
ATOM 837 C C . GLY A 1 106 ? 19.443 -0.142 -3.489 1.00 90.19 106 GLY A C 1
ATOM 838 O O . GLY A 1 106 ? 20.206 -1.080 -3.285 1.00 90.19 106 GLY A O 1
ATOM 839 N N . THR A 1 107 ? 19.122 0.722 -2.534 1.00 90.44 107 THR A N 1
ATOM 840 C CA . THR A 1 107 ? 19.551 0.602 -1.140 1.00 90.44 107 THR A CA 1
ATOM 841 C C . THR A 1 107 ? 18.337 0.470 -0.227 1.00 90.44 107 THR A C 1
ATOM 843 O O . THR A 1 107 ? 17.186 0.589 -0.663 1.00 90.44 107 THR A O 1
ATOM 846 N N . LEU A 1 108 ? 18.581 0.223 1.060 1.00 91.12 108 LEU A N 1
ATOM 847 C CA . LEU A 1 108 ? 17.523 0.164 2.065 1.00 91.12 108 LEU A CA 1
ATOM 848 C C . LEU A 1 108 ? 16.705 1.472 2.037 1.00 91.12 108 LEU A C 1
ATOM 850 O O . LEU A 1 108 ? 17.279 2.550 1.863 1.00 91.12 108 LEU A O 1
ATOM 854 N N . PHE A 1 109 ? 15.379 1.383 2.182 1.00 89.44 109 PHE A N 1
ATOM 855 C CA . PHE A 1 109 ? 14.420 2.506 2.060 1.00 89.44 109 PHE A CA 1
ATOM 856 C C . PHE A 1 109 ? 14.246 3.100 0.655 1.00 89.44 109 PHE A C 1
ATOM 858 O O . PHE A 1 109 ? 13.524 4.084 0.485 1.00 89.44 109 PHE A O 1
ATOM 865 N N . HIS A 1 110 ? 14.892 2.525 -0.360 1.00 89.75 110 HIS A N 1
ATOM 866 C CA . HIS A 1 110 ? 14.791 2.995 -1.741 1.00 89.75 110 HIS A CA 1
ATOM 867 C C . HIS A 1 110 ? 14.107 1.981 -2.667 1.00 89.75 110 HIS A C 1
ATOM 869 O O . HIS A 1 110 ? 14.089 2.189 -3.884 1.00 89.75 110 HIS A O 1
ATOM 875 N N . GLY A 1 111 ? 13.477 0.944 -2.108 1.00 91.81 111 GLY A N 1
ATOM 876 C CA . GLY A 1 111 ? 12.651 -0.010 -2.845 1.00 91.81 111 GLY A CA 1
ATOM 877 C C . GLY A 1 111 ? 11.414 0.644 -3.456 1.00 91.81 111 GLY A C 1
ATOM 878 O O . GLY A 1 111 ? 10.930 1.673 -2.982 1.00 91.81 111 GLY A O 1
ATOM 879 N N . LYS A 1 112 ? 10.950 0.123 -4.585 1.00 91.94 112 LYS A N 1
ATOM 880 C CA . LYS A 1 112 ? 9.727 0.565 -5.261 1.00 91.94 112 LYS A CA 1
ATOM 881 C C . LYS A 1 112 ? 8.569 -0.345 -4.849 1.00 91.94 112 LYS A C 1
ATOM 883 O O . LYS A 1 112 ? 8.785 -1.529 -4.611 1.00 91.94 112 LYS A O 1
ATOM 888 N N . VAL A 1 113 ? 7.372 0.224 -4.763 1.00 92.81 113 VAL A N 1
ATOM 889 C CA . VAL A 1 113 ? 6.129 -0.513 -4.511 1.00 92.81 113 VAL A CA 1
ATOM 890 C C . VAL A 1 113 ? 5.681 -1.156 -5.816 1.00 92.81 113 VAL A C 1
ATOM 892 O O . VAL A 1 113 ? 5.711 -0.496 -6.854 1.00 92.81 113 VAL A O 1
ATOM 895 N N . VAL A 1 114 ? 5.308 -2.432 -5.776 1.00 93.88 114 VAL A N 1
ATOM 896 C CA . VAL A 1 114 ? 4.809 -3.126 -6.967 1.00 93.88 114 VAL A CA 1
ATOM 897 C C . VAL A 1 114 ? 3.309 -2.893 -7.098 1.00 93.88 114 VAL A C 1
ATOM 899 O O . VAL A 1 114 ? 2.537 -3.321 -6.240 1.00 93.88 114 VAL A O 1
ATOM 902 N N . ASP A 1 115 ? 2.913 -2.270 -8.203 1.00 94.31 115 ASP A N 1
ATOM 903 C CA . ASP A 1 115 ? 1.526 -2.080 -8.614 1.00 94.31 115 ASP A CA 1
ATOM 904 C C . ASP A 1 115 ? 1.231 -3.025 -9.787 1.00 94.31 115 ASP A C 1
ATOM 906 O O . ASP A 1 115 ? 2.084 -3.248 -10.649 1.0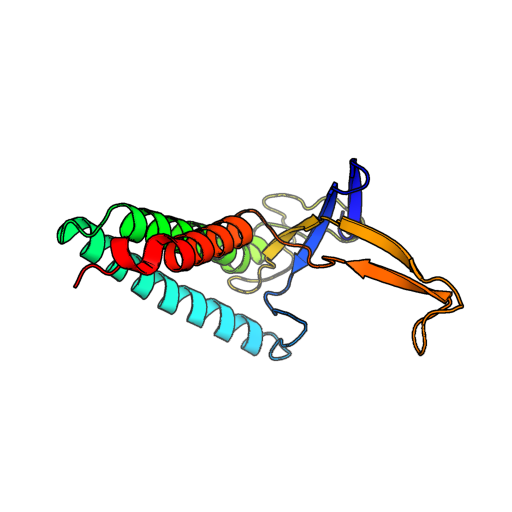0 94.31 115 ASP A O 1
ATOM 910 N N . MET A 1 116 ? 0.059 -3.666 -9.783 1.00 94.44 116 MET A N 1
ATOM 911 C CA . MET A 1 116 ? -0.226 -4.744 -10.743 1.00 94.44 116 MET A CA 1
ATOM 912 C C . MET A 1 116 ? -1.669 -4.801 -11.236 1.00 94.44 116 MET A C 1
ATOM 914 O O . MET A 1 116 ? -1.927 -5.322 -12.315 1.00 94.44 116 MET A O 1
ATOM 918 N N . LEU A 1 117 ? -2.627 -4.327 -10.446 1.00 94.88 117 LEU A N 1
ATOM 919 C CA . LEU A 1 117 ? -4.044 -4.452 -10.748 1.00 94.88 117 LEU A CA 1
ATOM 920 C C . LEU A 1 117 ? -4.486 -3.247 -11.572 1.00 94.88 117 LEU A C 1
ATOM 922 O O . LEU A 1 117 ? -4.465 -2.124 -11.070 1.00 94.88 117 LEU A O 1
ATOM 926 N N . TYR A 1 118 ? -4.891 -3.494 -12.816 1.00 94.44 118 TYR A N 1
ATOM 927 C CA . TYR A 1 118 ? -5.373 -2.473 -13.738 1.00 94.44 118 TYR A CA 1
ATOM 928 C C . TYR A 1 118 ? -6.790 -2.804 -14.209 1.00 94.44 118 TYR A C 1
ATOM 930 O O . TYR A 1 118 ? -7.038 -3.894 -14.728 1.00 94.44 118 TYR A O 1
ATOM 938 N N . PHE A 1 119 ? -7.724 -1.867 -14.041 1.00 93.25 119 PHE A N 1
ATOM 939 C CA . PHE A 1 119 ? -9.131 -2.061 -14.398 1.00 93.25 119 PHE A CA 1
ATOM 940 C C . PHE A 1 119 ? -9.628 -0.937 -15.317 1.00 93.25 119 PHE A C 1
ATOM 942 O O . PHE A 1 119 ? -10.328 -0.044 -14.844 1.00 93.25 119 PHE A O 1
ATOM 949 N N . PRO A 1 120 ? -9.299 -0.955 -16.621 1.00 89.25 120 PRO A N 1
ATOM 950 C CA . PRO A 1 120 ? -9.839 0.009 -17.577 1.00 89.25 120 PRO A CA 1
ATOM 951 C C . PRO A 1 120 ? -11.330 -0.275 -17.805 1.00 89.25 120 PRO A C 1
ATOM 953 O O . PRO A 1 120 ? -11.719 -0.979 -18.731 1.00 89.25 120 PRO A O 1
ATOM 956 N N . LEU A 1 121 ? -12.183 0.219 -16.907 1.00 88.50 121 LEU A N 1
ATOM 957 C CA . LEU A 1 121 ? -13.611 -0.108 -16.890 1.00 88.50 121 LEU A CA 1
ATOM 958 C C . LEU A 1 121 ? -14.350 0.452 -18.110 1.00 88.50 121 LEU A C 1
ATOM 960 O O . LEU A 1 121 ? -15.345 -0.121 -18.548 1.00 88.50 121 LEU A O 1
ATOM 964 N N . ILE A 1 122 ? -13.884 1.585 -18.634 1.00 86.12 122 ILE A N 1
ATOM 965 C CA . ILE A 1 122 ? -14.347 2.153 -19.898 1.00 86.12 122 ILE A CA 1
ATOM 966 C C . ILE A 1 122 ? -13.103 2.546 -20.674 1.00 86.12 122 ILE A C 1
ATOM 968 O O . ILE A 1 122 ? -12.276 3.284 -20.152 1.00 86.12 122 ILE A O 1
ATOM 972 N N . ASP A 1 123 ? -13.004 2.081 -21.910 1.00 86.06 123 ASP A N 1
ATOM 973 C CA . ASP A 1 123 ? -12.005 2.515 -22.877 1.00 86.06 123 ASP A CA 1
ATOM 974 C C . ASP A 1 123 ? -12.709 2.657 -24.225 1.00 86.06 123 ASP A C 1
ATOM 976 O O . ASP A 1 123 ? -13.043 1.671 -24.884 1.00 86.06 123 ASP A O 1
ATOM 980 N N . ALA A 1 124 ? -13.064 3.890 -24.573 1.00 86.00 124 ALA A N 1
ATOM 981 C CA . ALA A 1 124 ? -13.872 4.166 -25.750 1.00 86.00 124 ALA A CA 1
ATOM 982 C C . ALA A 1 124 ? -13.463 5.479 -26.409 1.00 86.00 124 ALA A C 1
ATOM 984 O O . ALA A 1 124 ? -13.071 6.441 -25.750 1.00 86.00 124 ALA A O 1
ATOM 985 N N . GLN A 1 125 ? -13.605 5.542 -27.729 1.00 89.25 125 GLN A N 1
ATOM 986 C CA . GLN A 1 125 ? -13.492 6.800 -28.452 1.00 89.25 125 GLN A CA 1
ATOM 987 C C . GLN A 1 125 ? -14.799 7.584 -28.307 1.00 89.25 125 GLN A C 1
ATOM 989 O O . GLN A 1 125 ? -15.880 7.071 -28.604 1.00 89.25 125 GLN A O 1
ATOM 994 N N . LEU A 1 126 ? -14.704 8.816 -27.808 1.00 90.88 126 LEU A N 1
ATOM 995 C CA . LEU A 1 126 ? -15.856 9.683 -27.610 1.00 90.88 126 LEU A CA 1
ATOM 996 C C . LEU A 1 126 ? -16.473 10.059 -28.965 1.00 90.88 126 LEU A C 1
ATOM 998 O O . LEU A 1 126 ? -15.736 10.434 -29.877 1.00 90.88 126 LEU A O 1
ATOM 1002 N N . PRO A 1 127 ? -17.809 10.011 -29.110 1.00 90.81 127 PRO A N 1
ATOM 1003 C CA . PRO A 1 127 ? -18.477 10.466 -30.323 1.00 90.81 127 PRO A CA 1
ATOM 1004 C C . PRO A 1 127 ? -18.150 11.923 -30.673 1.00 90.81 127 PRO A C 1
ATOM 1006 O O . PRO A 1 127 ? -18.100 12.778 -29.787 1.00 90.81 127 PRO A O 1
ATOM 1009 N N . ASP A 1 128 ? -18.030 12.226 -31.967 1.00 93.06 128 ASP A N 1
ATOM 1010 C CA . ASP A 1 128 ? -17.658 13.562 -32.469 1.00 93.06 128 ASP A CA 1
ATOM 1011 C C . ASP A 1 128 ? -18.623 14.684 -32.050 1.00 93.06 128 ASP A C 1
ATOM 1013 O O . ASP A 1 128 ? -18.256 15.856 -32.040 1.00 93.06 128 ASP A O 1
ATOM 1017 N N . TRP A 1 129 ? -19.862 14.345 -31.677 1.00 92.56 129 TRP A N 1
ATOM 1018 C CA . TRP A 1 129 ? -20.870 15.316 -31.249 1.00 92.56 129 TRP A CA 1
ATOM 1019 C C . TRP A 1 129 ? -20.663 15.840 -29.818 1.00 92.56 129 TRP A C 1
ATOM 1021 O O . TRP A 1 129 ? -21.336 16.798 -29.433 1.00 92.56 129 TRP A O 1
ATOM 1031 N N . ILE A 1 130 ? -19.763 15.246 -29.019 1.00 90.56 130 ILE A N 1
ATOM 1032 C CA . ILE A 1 130 ? -19.481 15.706 -27.652 1.00 90.56 130 ILE A CA 1
ATOM 1033 C C . ILE A 1 130 ? -18.682 17.018 -27.704 1.00 90.56 130 ILE A C 1
ATOM 1035 O O . ILE A 1 130 ? -17.555 17.031 -28.206 1.00 90.56 130 ILE A O 1
ATOM 1039 N N . PRO A 1 131 ? -19.204 18.126 -27.143 1.00 89.56 131 PRO A N 1
ATOM 1040 C CA . PRO A 1 131 ? -18.476 19.389 -27.111 1.00 89.56 131 PRO A CA 1
ATOM 1041 C C . PRO A 1 131 ? -17.129 19.244 -26.388 1.00 89.56 131 PRO A C 1
ATOM 1043 O O . PRO A 1 131 ? -17.049 18.599 -25.343 1.00 89.56 131 PRO A O 1
ATOM 1046 N N . PHE A 1 132 ? -16.082 19.875 -26.927 1.00 87.94 132 PHE A N 1
ATOM 1047 C CA . PHE A 1 132 ? -14.706 19.936 -26.395 1.00 87.94 132 PHE A CA 1
ATOM 1048 C C . PHE A 1 132 ? -13.900 18.620 -26.378 1.00 87.94 132 PHE A C 1
ATOM 1050 O O . PHE A 1 132 ? -12.681 18.683 -26.520 1.00 87.94 132 PHE A O 1
ATOM 1057 N N . TYR A 1 133 ? -14.544 17.456 -26.250 1.00 84.69 133 TYR A N 1
ATOM 1058 C CA . TYR A 1 133 ? -13.876 16.152 -26.093 1.00 84.69 133 TYR A CA 1
ATOM 1059 C C . TYR A 1 133 ? -14.217 15.125 -27.189 1.00 84.69 133 TYR A C 1
ATOM 1061 O O . TYR A 1 133 ? -13.669 14.023 -27.182 1.00 84.69 133 TYR A O 1
ATOM 1069 N N . GLY A 1 134 ? -15.111 15.454 -28.128 1.00 87.00 134 GLY A N 1
ATOM 1070 C CA . GLY A 1 134 ? -15.486 14.570 -29.234 1.00 87.00 134 GLY A CA 1
ATOM 1071 C C . GLY A 1 134 ? -14.283 14.114 -30.066 1.00 87.00 134 GLY A C 1
ATOM 1072 O O . GLY A 1 134 ? -13.339 14.873 -30.290 1.00 87.00 134 GLY A O 1
ATOM 1073 N N . GLY A 1 135 ? -14.292 12.843 -30.466 1.00 87.88 135 GLY A N 1
ATOM 1074 C CA . GLY A 1 135 ? -13.219 12.193 -31.220 1.00 87.88 135 GLY A CA 1
ATOM 1075 C C . GLY A 1 135 ? -12.013 11.742 -30.382 1.00 87.88 135 GLY A C 1
ATOM 1076 O O . GLY A 1 135 ? -11.178 10.989 -30.888 1.00 87.88 135 GLY A O 1
ATOM 1077 N N . GLN A 1 136 ? -11.903 12.148 -29.109 1.00 90.00 136 GLN A N 1
ATOM 1078 C CA . GLN A 1 136 ? -10.796 11.753 -28.225 1.00 90.00 136 GLN A CA 1
ATOM 1079 C C . GLN A 1 136 ? -11.043 10.384 -27.576 1.00 90.00 136 GLN A C 1
ATOM 1081 O O . GLN A 1 136 ? -12.181 10.005 -27.303 1.00 90.00 136 GLN A O 1
ATOM 1086 N N . ARG A 1 137 ? -9.968 9.635 -27.295 1.00 87.31 137 ARG A N 1
ATOM 1087 C CA . ARG A 1 137 ? -10.041 8.411 -26.484 1.00 87.31 137 ARG A CA 1
ATOM 1088 C C . ARG A 1 137 ? -10.301 8.792 -25.028 1.00 87.31 137 ARG A C 1
ATOM 1090 O O . ARG A 1 137 ? -9.571 9.605 -24.467 1.00 87.31 137 ARG A O 1
ATOM 1097 N N . PHE A 1 138 ? -11.322 8.196 -24.433 1.00 88.31 138 PHE A N 1
ATOM 1098 C CA . PHE A 1 138 ? -11.671 8.349 -23.032 1.00 88.31 138 PHE A CA 1
ATOM 1099 C C . PHE A 1 138 ? -11.491 7.024 -22.308 1.00 88.31 138 PHE A C 1
ATOM 1101 O O . PHE A 1 138 ? -12.055 6.002 -22.705 1.00 88.31 138 PHE A O 1
ATOM 1108 N N . THR A 1 139 ? -10.741 7.085 -21.217 1.00 86.25 139 THR A N 1
ATOM 1109 C CA . THR A 1 139 ? -10.508 5.973 -20.310 1.00 86.25 139 THR A CA 1
ATOM 1110 C C . THR A 1 139 ? -11.055 6.313 -18.924 1.00 86.25 139 THR A C 1
ATOM 1112 O O . THR A 1 139 ? -10.847 7.408 -18.397 1.00 86.25 139 THR A O 1
ATOM 1115 N N . PHE A 1 140 ? -11.807 5.389 -18.327 1.00 88.19 140 PHE A N 1
ATOM 1116 C CA . PHE A 1 140 ? -12.307 5.506 -16.959 1.00 88.19 140 PHE A CA 1
ATOM 1117 C C . PHE A 1 140 ? -11.620 4.477 -16.069 1.00 88.19 140 PHE A C 1
ATOM 1119 O O . PHE A 1 140 ? -11.624 3.285 -16.377 1.00 88.19 140 PHE A O 1
ATOM 1126 N N . PHE A 1 141 ? -11.131 4.956 -14.922 1.00 87.38 141 PHE A N 1
ATOM 1127 C CA . PHE A 1 141 ? -10.428 4.168 -13.909 1.00 87.38 141 PHE A CA 1
ATOM 1128 C C . PHE A 1 141 ? -9.033 3.687 -14.350 1.00 87.38 141 PHE A C 1
ATOM 1130 O O . PHE A 1 141 ? -8.667 2.525 -14.214 1.00 87.38 141 PHE A O 1
ATOM 1137 N N . ASP A 1 142 ? -8.215 4.640 -14.804 1.00 86.56 142 ASP A N 1
ATOM 1138 C CA . ASP A 1 142 ? -6.815 4.401 -15.168 1.00 86.56 142 ASP A CA 1
ATOM 1139 C C . ASP A 1 142 ? -5.812 4.042 -14.051 1.00 86.56 142 ASP A C 1
ATOM 1141 O O . ASP A 1 142 ? -4.725 3.564 -14.390 1.00 86.56 142 ASP A O 1
ATOM 1145 N N . PRO A 1 143 ? -6.073 4.260 -12.743 1.00 89.81 143 PRO A N 1
ATOM 1146 C CA . PRO A 1 143 ? -5.092 3.912 -11.722 1.00 89.81 143 PRO A CA 1
ATOM 1147 C C . PRO A 1 143 ? -4.711 2.428 -11.735 1.00 89.81 143 PRO A C 1
ATOM 1149 O O . PRO A 1 143 ? -5.571 1.547 -11.773 1.00 89.81 143 PRO A O 1
ATOM 1152 N N . ILE A 1 144 ? -3.410 2.172 -11.614 1.00 92.19 144 ILE A N 1
ATOM 1153 C CA . ILE A 1 144 ? -2.843 0.845 -11.374 1.00 92.19 144 ILE A CA 1
ATOM 1154 C C . ILE A 1 144 ? -2.427 0.808 -9.910 1.00 92.19 144 ILE A C 1
ATOM 1156 O O . ILE A 1 144 ? -1.792 1.740 -9.420 1.00 92.19 144 ILE A O 1
ATOM 1160 N N . PHE A 1 145 ? -2.849 -0.228 -9.201 1.00 94.00 145 PHE A N 1
ATOM 1161 C CA . PHE A 1 145 ? -2.669 -0.330 -7.755 1.00 94.00 145 PHE A CA 1
ATOM 1162 C C . PHE A 1 145 ? -2.413 -1.777 -7.349 1.00 94.00 145 PHE A C 1
ATOM 1164 O O . PHE A 1 145 ? -2.365 -2.686 -8.183 1.00 94.00 145 PHE A O 1
ATOM 1171 N N . ASN A 1 146 ? -2.233 -2.016 -6.056 1.00 95.25 146 ASN A N 1
ATOM 1172 C CA . ASN A 1 146 ? -1.978 -3.353 -5.540 1.00 95.25 146 ASN A CA 1
ATOM 1173 C C . ASN A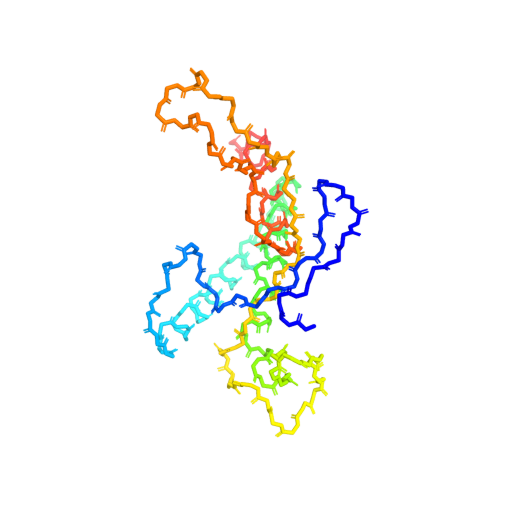 1 146 ? -2.992 -3.796 -4.473 1.00 95.25 146 ASN A C 1
ATOM 1175 O O . ASN A 1 146 ? -3.982 -3.128 -4.153 1.00 95.25 146 ASN A O 1
ATOM 1179 N N . ILE A 1 147 ? -2.759 -4.987 -3.923 1.00 96.12 147 ILE A N 1
ATOM 1180 C CA . ILE A 1 147 ? -3.614 -5.573 -2.884 1.00 96.12 147 ILE A CA 1
ATOM 1181 C C . ILE A 1 147 ? -3.568 -4.753 -1.586 1.00 96.12 147 ILE A C 1
ATOM 1183 O O . ILE A 1 147 ? -4.583 -4.650 -0.894 1.00 96.12 147 ILE A O 1
ATOM 1187 N N . ALA A 1 148 ? -2.430 -4.135 -1.264 1.00 95.88 148 ALA A N 1
ATOM 1188 C CA . ALA A 1 148 ? -2.300 -3.262 -0.104 1.00 95.88 148 ALA A CA 1
ATOM 1189 C C . ALA A 1 148 ? -3.162 -1.997 -0.246 1.00 95.88 148 ALA A C 1
ATOM 1191 O O . ALA A 1 148 ? -3.904 -1.660 0.681 1.00 95.88 148 ALA A O 1
ATOM 1192 N N . ASP A 1 149 ? -3.153 -1.353 -1.412 1.00 94.38 149 ASP A N 1
ATOM 1193 C CA . ASP A 1 149 ? -4.006 -0.197 -1.697 1.00 94.38 149 ASP A CA 1
ATOM 1194 C C . ASP A 1 149 ? -5.486 -0.582 -1.691 1.00 94.38 149 ASP A C 1
ATOM 1196 O O . ASP A 1 149 ? -6.323 0.135 -1.140 1.00 94.38 149 ASP A O 1
ATOM 1200 N N . THR A 1 150 ? -5.812 -1.763 -2.223 1.00 96.12 150 THR A N 1
ATOM 1201 C CA . THR A 1 150 ? -7.171 -2.315 -2.174 1.00 96.12 150 THR A CA 1
ATOM 1202 C C . THR A 1 150 ? -7.637 -2.490 -0.727 1.00 96.12 150 THR A C 1
ATOM 1204 O O . THR A 1 150 ? -8.745 -2.080 -0.384 1.00 96.12 150 THR A O 1
ATOM 1207 N N . ALA A 1 151 ? -6.792 -3.039 0.153 1.00 97.75 151 ALA A N 1
ATOM 1208 C CA . ALA A 1 151 ? -7.114 -3.209 1.569 1.00 97.75 151 ALA A CA 1
ATOM 1209 C C . ALA A 1 151 ? -7.371 -1.865 2.272 1.00 97.75 151 ALA A C 1
ATOM 1211 O O . ALA A 1 151 ? -8.345 -1.741 3.020 1.00 97.75 151 ALA A O 1
ATOM 1212 N N . ILE A 1 152 ? -6.546 -0.848 1.999 1.00 96.69 152 ILE A N 1
ATOM 1213 C CA . ILE A 1 152 ? -6.721 0.505 2.546 1.00 96.69 152 ILE A CA 1
ATOM 1214 C C . ILE A 1 152 ? -8.033 1.119 2.036 1.00 96.69 152 ILE A C 1
ATOM 1216 O O . ILE A 1 152 ? -8.840 1.590 2.840 1.00 96.69 152 ILE A O 1
ATOM 1220 N N . SER A 1 153 ? -8.291 1.067 0.727 1.00 96.31 153 SER A N 1
ATOM 1221 C CA . SER A 1 153 ? -9.515 1.599 0.111 1.00 96.31 153 SER A CA 1
ATOM 1222 C C . SER A 1 153 ? -10.780 0.918 0.645 1.00 96.31 153 SER A C 1
ATOM 1224 O O . SER A 1 153 ? -11.746 1.598 1.000 1.00 96.31 153 SER A O 1
ATOM 1226 N N . VAL A 1 154 ? -10.771 -0.413 0.793 1.00 97.94 154 VAL A N 1
ATOM 1227 C CA . VAL A 1 154 ? -11.880 -1.172 1.397 1.00 97.94 154 VAL A CA 1
ATOM 1228 C C . VAL A 1 154 ? -12.105 -0.749 2.847 1.00 97.94 154 VAL A C 1
ATOM 1230 O O . VAL A 1 154 ? -13.246 -0.526 3.249 1.00 97.94 154 VAL A O 1
ATOM 1233 N N . ALA A 1 155 ? -11.043 -0.587 3.636 1.00 97.75 155 ALA A N 1
ATOM 1234 C CA . ALA A 1 155 ? -11.154 -0.138 5.019 1.00 97.75 155 ALA A CA 1
ATOM 1235 C C . ALA A 1 155 ? -11.769 1.261 5.139 1.00 97.75 155 ALA A C 1
ATOM 1237 O O . ALA A 1 155 ? -12.654 1.482 5.968 1.00 97.75 155 ALA A O 1
ATOM 1238 N N . VAL A 1 156 ? -11.335 2.200 4.295 1.00 97.19 156 VAL A N 1
ATOM 1239 C CA . VAL A 1 156 ? -11.908 3.550 4.240 1.00 97.19 156 VAL A CA 1
ATOM 1240 C C . VAL A 1 156 ? -13.389 3.479 3.861 1.00 97.19 156 VAL A C 1
ATOM 1242 O O . VAL A 1 156 ? -14.220 4.080 4.544 1.00 97.19 156 VAL A O 1
ATOM 1245 N N . GLY A 1 157 ? -13.747 2.676 2.854 1.00 97.69 157 GLY A N 1
ATOM 1246 C CA . GLY A 1 157 ? -15.140 2.433 2.474 1.00 97.69 157 GLY A CA 1
ATOM 1247 C C . GLY A 1 157 ? -15.983 1.875 3.626 1.00 97.69 157 GLY A C 1
ATOM 1248 O O . GLY A 1 157 ? -17.074 2.379 3.896 1.00 97.69 157 GLY A O 1
ATOM 1249 N N . LEU A 1 158 ? -15.460 0.898 4.373 1.00 97.62 158 LEU A N 1
ATOM 1250 C CA . LEU A 1 158 ? -16.122 0.345 5.558 1.00 97.62 158 LEU A CA 1
ATOM 1251 C C . LEU A 1 158 ? -16.347 1.408 6.641 1.00 97.62 158 LEU A C 1
ATOM 1253 O O . LEU A 1 158 ? -17.436 1.466 7.215 1.00 97.62 158 LEU A O 1
ATOM 1257 N N . LEU A 1 159 ? -15.358 2.264 6.911 1.00 96.88 159 LEU A N 1
ATOM 1258 C CA . LEU A 1 159 ? -15.479 3.341 7.901 1.00 96.88 159 LEU A CA 1
ATOM 1259 C C . LEU A 1 159 ? -16.482 4.420 7.486 1.00 96.88 159 LEU A C 1
ATOM 1261 O O . LEU A 1 159 ? -17.160 4.969 8.355 1.00 96.88 159 LEU A O 1
ATOM 1265 N N . ILE A 1 160 ? -16.600 4.710 6.188 1.00 96.62 160 ILE A N 1
ATOM 1266 C CA . ILE A 1 160 ? -17.588 5.655 5.655 1.00 96.62 160 ILE A CA 1
ATOM 1267 C C . ILE A 1 160 ? -18.996 5.056 5.754 1.00 96.62 160 ILE A C 1
ATOM 1269 O O . ILE A 1 160 ? -19.878 5.650 6.375 1.00 96.62 160 ILE A O 1
ATOM 1273 N N . ILE A 1 161 ? -19.205 3.852 5.212 1.00 97.12 161 ILE A N 1
ATOM 1274 C CA . ILE A 1 161 ? -20.523 3.198 5.152 1.00 97.12 161 ILE A CA 1
ATOM 1275 C C . ILE A 1 161 ? -21.048 2.881 6.557 1.00 97.12 161 ILE A C 1
ATOM 1277 O O . ILE A 1 161 ? -22.216 3.112 6.873 1.00 97.12 161 ILE A O 1
ATOM 1281 N N . PHE A 1 162 ? -20.185 2.372 7.436 1.00 96.12 162 PHE A N 1
ATOM 1282 C CA . PHE A 1 162 ? -20.559 1.953 8.785 1.00 96.12 162 PHE A CA 1
ATOM 1283 C C . PHE A 1 162 ? -20.114 2.941 9.862 1.00 96.12 162 PHE A C 1
ATOM 1285 O O . PHE A 1 162 ? -19.973 2.549 11.023 1.00 96.12 162 PHE A O 1
ATOM 1292 N N . ASN A 1 163 ? -19.958 4.221 9.516 1.00 93.94 163 ASN A N 1
ATOM 1293 C CA . ASN A 1 163 ? -19.469 5.269 10.413 1.00 93.94 163 ASN A CA 1
ATOM 1294 C C . ASN A 1 163 ? -20.158 5.258 11.790 1.00 93.94 163 ASN A C 1
ATOM 1296 O O . ASN A 1 163 ? -19.492 5.171 12.819 1.00 93.94 163 ASN A O 1
ATOM 1300 N N . LYS A 1 164 ? -21.498 5.207 11.814 1.00 91.94 164 LYS A N 1
ATOM 1301 C CA . LYS A 1 164 ? -22.295 5.165 13.056 1.00 91.94 164 LYS A CA 1
ATOM 1302 C C . LYS A 1 164 ? -21.996 3.946 13.938 1.00 91.94 164 LYS A C 1
ATOM 1304 O O . LYS A 1 164 ? -22.096 4.025 15.158 1.00 91.94 164 LYS A O 1
ATOM 1309 N N . LYS A 1 165 ? -21.671 2.797 13.334 1.00 91.19 165 LYS A N 1
ATOM 1310 C CA . LYS A 1 165 ? -21.308 1.573 14.067 1.00 91.19 165 LYS A CA 1
ATOM 1311 C C . LYS A 1 165 ? -19.844 1.592 14.495 1.00 91.19 165 LYS A C 1
ATOM 1313 O O . LYS A 1 165 ? -19.542 1.051 15.553 1.00 91.19 165 LYS A O 1
ATOM 1318 N N . ALA A 1 166 ? -18.961 2.157 13.674 1.00 91.25 166 ALA A N 1
ATOM 1319 C CA . ALA A 1 166 ? -17.530 2.249 13.940 1.00 91.25 166 ALA A CA 1
ATOM 1320 C C . ALA A 1 166 ? -17.228 3.233 15.080 1.00 91.25 166 ALA A C 1
ATOM 1322 O O . ALA A 1 166 ? -16.438 2.917 15.965 1.00 91.25 166 ALA A O 1
ATOM 1323 N N . PHE A 1 167 ? -17.921 4.372 15.104 1.00 90.88 167 PHE A N 1
ATOM 1324 C CA . PHE A 1 167 ? -17.746 5.445 16.082 1.00 90.88 167 PHE A CA 1
ATOM 1325 C C . PHE A 1 167 ? -19.019 5.643 16.905 1.00 90.88 167 PHE A C 1
ATOM 1327 O O . PHE A 1 167 ? -19.609 6.723 16.907 1.00 90.88 167 PHE A O 1
ATOM 1334 N N . LYS A 1 168 ? -19.470 4.579 17.584 1.00 75.56 168 LYS A N 1
ATOM 1335 C CA . LYS A 1 168 ? -20.579 4.696 18.540 1.00 75.56 168 LYS A CA 1
ATOM 1336 C C . LYS A 1 168 ? -20.217 5.766 19.577 1.00 75.56 168 LYS A C 1
ATOM 1338 O O . LYS A 1 168 ? -19.223 5.602 20.282 1.00 75.56 168 LYS A O 1
ATOM 1343 N N . LYS A 1 169 ? -20.997 6.846 19.614 1.00 58.12 169 LYS A N 1
ATOM 1344 C CA . LYS A 1 169 ? -21.065 7.728 20.780 1.00 58.12 169 LYS A CA 1
ATOM 1345 C C . LYS A 1 169 ? -21.889 7.050 21.863 1.00 58.12 169 LYS A C 1
ATOM 1347 O O . LYS A 1 169 ? -22.870 6.367 21.487 1.00 58.12 169 LYS A O 1
#

Secondary structure (DSSP, 8-state):
-TT-EEEEETTEEEEEEEE-S-GGG---SSHHHHHHHHHHHHHHHHHHHHHHHHHHHTT--HHHHHHHHHHHHHHHHHHHIIIIIHHHB---SSSPPPBT-SS-SS-TT-PPEEEEEE---EEEEPPTTSTTTTTSEEEE---EE-HHHHHHHHHHHHHHHTHHHHT--

Sequence (169 aa):
MIDQSIHVFDWFHIHFIENPGAAWGVGIPGKYGKLILSIFRIVAIIGIGYWLWQSVKKKAPKVLIISIALIFAGALGNIIDSVFYGVIFDHSVNNVATFMSKEPYGTLFHGKVVDMLYFPLIDAQLPDWIPFYGGQRFTFFDPIFNIADTAISVAVGLLIIFNKKAFKK

Foldseek 3Di:
DQQDWDPPDPFKIFGKHWAQQDDPPPFPDDPVSLLVSLVVLVVVLVVLVVVLVVCVVVVAQPLLNQLSVLLNVLSVLQSCQQFPQQQQWDDPVVHNIDGNDPHGNHHGNRGTGIFTIAGQVDWDQADQPDPPRHRHTDTDRGDTGDPSVVSNVVSVVSCVVCVCSRDPD

pLDDT: mean 89.62, std 10.11, range [47.84, 98.31]

Radius of gyration: 19.5 Å; chains: 1; bounding box: 47×33×57 Å